Protein AF-A0A3A9EFC4-F1 (afdb_monomer)

Foldseek 3Di:
DDDLPAKDFAPVQVVVLVVVVVVWDKFWDFKWFAQDADPDSVCQRPDFDHYHDTDGWDFPDWDDDPRGIDTDIHDDCVPPPDDTDGNKMWTWIDTDPHDITTGMMD

Radius of gyration: 13.96 Å; Cα contacts (8 Å, |Δi|>4): 211; chains: 1; bounding box: 32×36×37 Å

Secondary structure (DSSP, 8-state):
-------EE-HHHHHHHHHHHTT--EEEEEEEEESS--S-GGGGTT-SS-SSSEEEEEEEEEEEETTEEEEEEE---TT-SS-----EEEEEEEETTSPPEEEEE-

Structure (mmCIF, N/CA/C/O backbone):
data_AF-A0A3A9EFC4-F1
#
_entry.id   AF-A0A3A9EFC4-F1
#
loop_
_atom_site.group_PDB
_atom_site.id
_atom_site.type_symbol
_atom_site.label_atom_id
_atom_site.label_alt_id
_atom_site.label_comp_id
_atom_site.label_asym_id
_atom_site.label_entity_id
_atom_site.label_seq_id
_atom_site.pdbx_PDB_ins_code
_atom_site.Cartn_x
_atom_site.Cartn_y
_atom_site.Cartn_z
_atom_site.occupancy
_atom_site.B_iso_or_equiv
_atom_site.auth_seq_id
_atom_site.auth_comp_id
_atom_site.auth_asym_id
_atom_site.auth_atom_id
_atom_site.pdbx_PDB_model_num
ATOM 1 N N . MET A 1 1 ? -7.255 22.513 6.445 1.00 39.59 1 MET A N 1
ATOM 2 C CA . MET A 1 1 ? -7.241 21.187 5.799 1.00 39.59 1 MET A CA 1
ATOM 3 C C . MET A 1 1 ? -5.984 20.482 6.264 1.00 39.59 1 MET A C 1
ATOM 5 O O . MET A 1 1 ? -4.895 20.911 5.899 1.00 39.59 1 MET A O 1
ATOM 9 N N . SER A 1 2 ? -6.125 19.506 7.159 1.00 47.44 2 SER A N 1
ATOM 10 C CA . SER A 1 2 ? -5.029 18.618 7.547 1.00 47.44 2 SER A CA 1
ATOM 11 C C . SER A 1 2 ? -4.608 17.838 6.303 1.00 47.44 2 SER A C 1
ATOM 13 O O . SER A 1 2 ? -5.375 17.046 5.765 1.00 47.44 2 SER A O 1
ATOM 15 N N . HIS A 1 3 ? -3.429 18.157 5.783 1.00 59.06 3 HIS A N 1
ATOM 16 C CA . HIS A 1 3 ? -2.782 17.403 4.722 1.00 59.06 3 HIS A CA 1
ATOM 17 C C . HIS A 1 3 ? -1.784 16.458 5.387 1.00 59.06 3 HIS A C 1
ATOM 19 O O . HIS A 1 3 ? -1.222 16.775 6.433 1.00 59.06 3 HIS A O 1
ATOM 25 N N . TRP A 1 4 ? -1.606 15.278 4.808 1.00 69.62 4 TRP A N 1
ATOM 26 C CA . TRP A 1 4 ? -0.590 14.332 5.250 1.00 69.62 4 TRP A CA 1
ATOM 27 C C . TRP A 1 4 ? 0.774 14.943 4.918 1.00 69.62 4 TRP A C 1
ATOM 29 O O . TRP A 1 4 ? 1.066 15.171 3.744 1.00 69.62 4 TRP A O 1
ATOM 39 N N . GLU A 1 5 ? 1.542 15.301 5.948 1.00 66.75 5 GLU A N 1
ATOM 40 C CA . GLU A 1 5 ? 2.737 16.151 5.816 1.00 66.75 5 GLU A CA 1
ATOM 41 C C . GLU A 1 5 ? 3.907 15.442 5.126 1.00 66.75 5 GLU A C 1
ATOM 43 O O . GLU A 1 5 ? 4.709 16.099 4.471 1.00 66.75 5 GLU A O 1
ATOM 48 N N . ASN A 1 6 ? 3.991 14.113 5.237 1.00 77.19 6 ASN A N 1
ATOM 49 C CA . ASN A 1 6 ? 5.113 13.326 4.733 1.00 77.19 6 ASN A CA 1
ATOM 50 C C . ASN A 1 6 ? 4.626 12.154 3.875 1.00 77.19 6 ASN A C 1
ATOM 52 O O . ASN A 1 6 ? 3.533 11.627 4.067 1.00 77.19 6 ASN A O 1
ATOM 56 N N . ALA A 1 7 ? 5.443 11.755 2.906 1.00 80.69 7 ALA A N 1
ATOM 57 C CA . ALA A 1 7 ? 5.236 10.555 2.110 1.00 80.69 7 ALA A CA 1
ATOM 58 C C . ALA A 1 7 ? 6.597 9.980 1.722 1.00 80.69 7 ALA A C 1
ATOM 60 O O . ALA A 1 7 ? 7.485 10.732 1.325 1.00 80.69 7 ALA A O 1
ATOM 61 N N . ALA A 1 8 ? 6.741 8.663 1.798 1.00 83.75 8 ALA A N 1
ATOM 62 C CA . ALA A 1 8 ? 7.933 7.958 1.357 1.00 83.75 8 ALA A CA 1
ATOM 63 C C . ALA A 1 8 ? 7.539 6.705 0.574 1.00 83.75 8 ALA A C 1
ATOM 65 O O . ALA A 1 8 ? 6.655 5.948 0.985 1.00 83.75 8 ALA A O 1
ATOM 66 N N . VAL A 1 9 ? 8.213 6.473 -0.550 1.00 82.75 9 VAL A N 1
ATOM 67 C CA . VAL A 1 9 ? 8.321 5.120 -1.100 1.00 82.75 9 VAL A CA 1
ATOM 68 C C . VAL A 1 9 ? 9.316 4.388 -0.208 1.00 82.75 9 VAL A C 1
ATOM 70 O O . VAL A 1 9 ? 10.361 4.948 0.121 1.00 82.75 9 VAL A O 1
ATOM 73 N N . THR A 1 10 ? 8.965 3.190 0.245 1.00 87.62 10 THR A N 1
ATOM 74 C CA . THR A 1 10 ? 9.871 2.414 1.102 1.00 87.62 10 THR A CA 1
ATOM 75 C C . THR A 1 10 ? 11.022 1.831 0.295 1.00 87.62 10 THR A C 1
ATOM 77 O O . THR A 1 10 ? 10.912 1.728 -0.923 1.00 87.62 10 THR A O 1
ATOM 80 N N . ASP A 1 11 ? 12.097 1.402 0.949 1.00 87.94 11 ASP A N 1
ATOM 81 C CA . ASP A 1 11 ? 13.230 0.756 0.279 1.00 87.94 11 ASP A CA 1
ATOM 82 C C . ASP A 1 11 ? 12.756 -0.472 -0.518 1.00 87.94 11 ASP A C 1
ATOM 84 O O . ASP A 1 11 ? 13.040 -0.602 -1.708 1.00 87.94 11 ASP A O 1
ATOM 88 N N . ALA A 1 12 ? 11.900 -1.300 0.096 1.00 88.19 12 ALA A N 1
ATOM 89 C CA . ALA A 1 12 ? 11.239 -2.413 -0.584 1.00 88.19 12 ALA A CA 1
ATOM 90 C C . ALA A 1 12 ? 10.363 -1.934 -1.753 1.00 88.19 12 ALA A C 1
ATOM 92 O O . ALA A 1 12 ? 10.313 -2.568 -2.805 1.00 88.19 12 ALA A O 1
ATOM 93 N N . GLY A 1 13 ? 9.680 -0.802 -1.592 1.00 85.00 13 GLY A N 1
ATOM 94 C CA . GLY A 1 13 ? 8.872 -0.207 -2.644 1.00 85.00 13 GLY A CA 1
ATOM 95 C C . GLY A 1 13 ? 9.683 0.320 -3.829 1.00 85.00 13 GLY A C 1
ATOM 96 O O . GLY A 1 13 ? 9.237 0.189 -4.967 1.00 85.00 13 GLY A O 1
ATOM 97 N N . VAL A 1 14 ? 10.876 0.870 -3.592 1.00 88.25 14 VAL A N 1
ATOM 98 C CA . VAL A 1 14 ? 11.803 1.299 -4.649 1.00 88.25 14 VAL A CA 1
ATOM 99 C C . VAL A 1 14 ? 12.253 0.090 -5.463 1.00 88.25 14 VAL A C 1
ATOM 101 O O . VAL A 1 14 ? 12.171 0.125 -6.691 1.00 88.25 14 VAL A O 1
ATOM 104 N N . ASP A 1 15 ? 12.637 -1.001 -4.798 1.00 88.94 15 ASP A N 1
ATOM 105 C CA . ASP A 1 15 ? 12.998 -2.253 -5.469 1.00 88.94 15 ASP A CA 1
ATOM 106 C C . ASP A 1 15 ? 11.834 -2.790 -6.318 1.00 88.94 15 ASP A C 1
ATOM 108 O O . ASP A 1 15 ? 12.016 -3.152 -7.482 1.00 88.94 15 ASP A O 1
ATOM 112 N N . MET A 1 16 ? 10.609 -2.745 -5.784 1.00 88.50 16 MET A N 1
ATOM 113 C CA . MET A 1 16 ? 9.401 -3.146 -6.508 1.00 88.50 16 MET A CA 1
ATOM 114 C C . MET A 1 16 ? 9.100 -2.296 -7.744 1.00 88.50 16 MET A C 1
ATOM 116 O O . MET A 1 16 ? 8.647 -2.827 -8.760 1.00 88.50 16 MET A O 1
ATOM 120 N N . LEU A 1 17 ? 9.330 -0.986 -7.676 1.00 87.06 17 LEU A N 1
ATOM 121 C CA . LEU A 1 17 ? 9.141 -0.093 -8.819 1.00 87.06 17 LEU A CA 1
ATOM 122 C C . LEU A 1 17 ? 10.226 -0.299 -9.881 1.00 87.06 17 LEU A C 1
ATOM 124 O O . LEU A 1 17 ? 9.914 -0.298 -11.070 1.00 87.06 17 LEU A O 1
ATOM 128 N N . ASN A 1 18 ? 11.472 -0.551 -9.477 1.00 88.44 18 ASN A N 1
ATOM 129 C CA . ASN A 1 18 ? 12.542 -0.908 -10.411 1.00 88.44 18 ASN A CA 1
ATOM 130 C C . ASN A 1 18 ? 12.223 -2.214 -11.153 1.00 88.44 18 ASN A C 1
ATOM 132 O O . ASN A 1 18 ? 12.391 -2.300 -12.369 1.00 88.44 18 ASN A O 1
ATOM 136 N N . ASP A 1 19 ? 11.700 -3.209 -10.439 1.00 88.12 19 ASP A N 1
ATOM 137 C CA . ASP A 1 19 ? 11.250 -4.468 -11.028 1.00 88.12 19 ASP A CA 1
ATOM 138 C C . ASP A 1 19 ? 10.065 -4.276 -11.992 1.00 88.12 19 ASP A C 1
ATOM 140 O O . ASP A 1 19 ? 10.021 -4.908 -13.052 1.00 88.12 19 ASP A O 1
ATOM 144 N N . LEU A 1 20 ? 9.128 -3.375 -11.672 1.00 86.06 20 LEU A N 1
ATOM 145 C CA . LEU A 1 20 ? 8.042 -2.994 -12.582 1.00 86.06 20 LEU A CA 1
ATOM 146 C C . LEU A 1 20 ? 8.591 -2.400 -13.891 1.00 86.06 20 LEU A C 1
ATOM 148 O O . LEU A 1 20 ? 8.160 -2.808 -14.969 1.00 86.06 20 LEU A O 1
ATOM 152 N N . LEU A 1 21 ? 9.574 -1.496 -13.810 1.00 86.19 21 LEU A N 1
ATOM 153 C CA . LEU A 1 21 ? 10.242 -0.912 -14.983 1.00 86.19 21 LEU A CA 1
ATOM 154 C C . LEU A 1 21 ? 11.022 -1.956 -15.799 1.00 86.19 21 LEU A C 1
ATOM 156 O O . LEU A 1 21 ? 11.140 -1.830 -17.017 1.00 86.19 21 LEU A O 1
ATOM 160 N N . ALA A 1 22 ? 11.509 -3.019 -15.154 1.00 87.88 22 ALA A N 1
ATOM 161 C CA . ALA A 1 22 ? 12.118 -4.171 -15.818 1.00 87.88 22 ALA A CA 1
ATOM 162 C C . ALA A 1 22 ? 11.092 -5.122 -16.477 1.00 87.88 22 ALA A C 1
ATOM 164 O O . ALA A 1 22 ? 11.475 -6.148 -17.042 1.00 87.88 22 ALA A O 1
ATOM 165 N N . GLY A 1 23 ? 9.795 -4.797 -16.423 1.00 85.81 23 GLY A N 1
ATOM 166 C CA . GLY A 1 23 ? 8.711 -5.555 -17.049 1.00 85.81 23 GLY A CA 1
ATOM 167 C C . GLY A 1 23 ? 8.065 -6.612 -16.151 1.00 85.81 23 GLY A C 1
ATOM 168 O O . GLY A 1 23 ? 7.277 -7.421 -16.646 1.00 85.81 23 GLY A O 1
ATOM 169 N N . ARG A 1 24 ? 8.377 -6.638 -14.846 1.00 88.88 24 ARG A N 1
ATOM 170 C CA . ARG A 1 24 ? 7.740 -7.560 -13.892 1.00 88.88 24 ARG A CA 1
ATOM 171 C C . ARG A 1 24 ? 6.362 -7.064 -13.474 1.00 88.88 24 ARG A C 1
ATOM 173 O O . ARG A 1 24 ? 6.062 -5.870 -13.503 1.00 88.88 24 ARG A O 1
ATOM 180 N N . LYS A 1 25 ? 5.496 -7.984 -13.045 1.00 88.19 25 LYS A N 1
ATOM 181 C CA . LYS A 1 25 ? 4.126 -7.638 -12.673 1.00 88.19 25 LYS A CA 1
ATOM 182 C C . LYS A 1 25 ? 4.061 -7.187 -11.217 1.00 88.19 25 LYS A C 1
ATOM 184 O O . LYS A 1 25 ? 4.051 -8.009 -10.305 1.00 88.19 25 LYS A O 1
ATOM 189 N N . LEU A 1 26 ? 3.896 -5.887 -10.997 1.00 89.31 26 LEU A N 1
ATOM 190 C CA . LEU A 1 26 ? 3.528 -5.346 -9.688 1.00 89.31 26 LEU A CA 1
ATOM 191 C C . LEU A 1 26 ? 2.003 -5.382 -9.501 1.00 89.31 26 LEU A C 1
ATOM 193 O O . LEU A 1 26 ? 1.260 -4.880 -10.344 1.00 89.31 26 LEU A O 1
ATOM 197 N N . THR A 1 27 ? 1.525 -5.947 -8.394 1.00 90.75 27 THR A N 1
ATOM 198 C CA . THR A 1 27 ? 0.097 -6.031 -8.041 1.00 90.75 27 THR A CA 1
ATOM 199 C C . THR A 1 27 ? -0.124 -5.419 -6.662 1.00 90.75 27 THR A C 1
ATOM 201 O O . THR A 1 27 ? 0.454 -5.894 -5.691 1.00 90.75 27 THR A O 1
ATOM 204 N N . ILE A 1 28 ? -0.959 -4.382 -6.559 1.00 92.00 28 ILE A N 1
ATOM 205 C CA . ILE A 1 28 ? -1.355 -3.806 -5.264 1.00 92.00 28 ILE A CA 1
ATOM 206 C C . ILE A 1 28 ? -2.307 -4.786 -4.572 1.00 92.00 28 ILE A C 1
ATOM 208 O O . ILE A 1 28 ? -3.284 -5.217 -5.184 1.00 92.00 28 ILE A O 1
ATOM 212 N N . THR A 1 29 ? -2.015 -5.165 -3.327 1.00 91.94 29 THR A N 1
ATOM 213 C CA . THR A 1 29 ? -2.757 -6.217 -2.610 1.00 91.94 29 THR A CA 1
ATOM 214 C C . THR A 1 29 ? -3.687 -5.653 -1.551 1.00 91.94 29 THR A C 1
ATOM 216 O O . THR A 1 29 ? -4.819 -6.114 -1.418 1.00 91.94 29 THR A O 1
ATOM 219 N N . SER A 1 30 ? -3.229 -4.660 -0.788 1.00 92.00 30 SER A N 1
ATOM 220 C CA . SER A 1 30 ? -3.999 -4.094 0.318 1.00 92.00 30 SER A CA 1
ATOM 221 C C . SER A 1 30 ? -3.543 -2.682 0.694 1.00 92.00 30 SER A C 1
ATOM 223 O O . SER A 1 30 ? -2.472 -2.219 0.297 1.00 92.00 30 SER A O 1
ATOM 225 N N . ALA A 1 31 ? -4.377 -1.987 1.468 1.00 92.44 31 ALA A N 1
ATOM 226 C CA . ALA A 1 31 ? -4.027 -0.734 2.121 1.00 92.44 31 ALA A CA 1
ATOM 227 C C . ALA A 1 31 ? -4.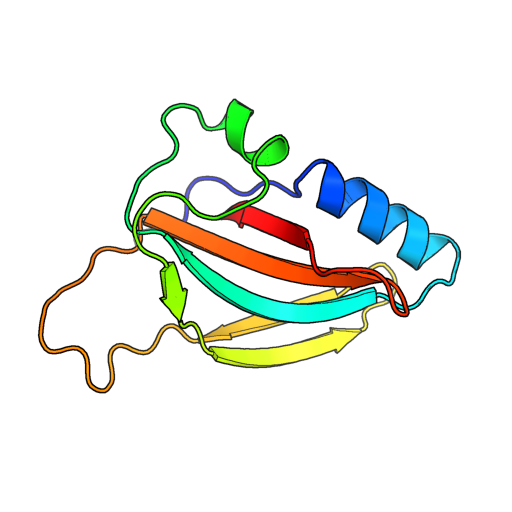401 -0.804 3.604 1.00 92.44 31 ALA A C 1
ATOM 229 O O . ALA A 1 31 ? -5.472 -1.297 3.963 1.00 92.44 31 ALA A O 1
ATOM 230 N N . TRP A 1 32 ? -3.525 -0.285 4.459 1.00 92.62 32 TRP A N 1
ATOM 231 C CA . TRP A 1 32 ? -3.690 -0.312 5.910 1.00 92.62 32 TRP A CA 1
ATOM 232 C C . TRP A 1 32 ? -3.386 1.049 6.517 1.00 92.62 32 TRP A C 1
ATOM 234 O O . TRP A 1 32 ? -2.462 1.737 6.096 1.00 92.62 32 TRP A O 1
ATOM 244 N N . GLY A 1 33 ? -4.158 1.434 7.525 1.00 90.44 33 GLY A N 1
ATOM 245 C CA . GLY A 1 33 ? -3.885 2.581 8.374 1.00 90.44 33 GLY A CA 1
ATOM 246 C C . GLY A 1 33 ? -3.109 2.159 9.620 1.00 90.44 33 GLY A C 1
ATOM 247 O O . GLY A 1 33 ? -3.382 1.097 10.172 1.00 90.44 33 GLY A O 1
ATOM 248 N N . GLY A 1 34 ? -2.164 2.983 10.067 1.00 90.56 34 GLY A N 1
ATOM 249 C CA . GLY A 1 34 ? -1.461 2.816 11.342 1.00 90.56 34 GLY A CA 1
ATOM 250 C C . GLY A 1 34 ? -1.918 3.840 12.374 1.00 90.56 34 GLY A C 1
ATOM 251 O O . GLY A 1 34 ? -2.111 5.014 12.045 1.00 90.56 34 GLY A O 1
ATOM 252 N N . THR A 1 35 ? -2.071 3.413 13.626 1.00 89.56 35 THR A N 1
ATOM 253 C CA . THR A 1 35 ? -2.504 4.277 14.740 1.00 89.56 35 THR A CA 1
ATOM 254 C C . THR A 1 35 ? -1.356 4.940 15.494 1.00 89.56 35 THR A C 1
ATOM 256 O O . THR A 1 35 ? -1.594 5.722 16.410 1.00 89.56 35 THR A O 1
ATOM 259 N N . GLN A 1 36 ? -0.103 4.667 15.126 1.00 87.75 36 GLN A N 1
ATOM 260 C CA . GLN A 1 36 ? 1.062 5.318 15.722 1.00 87.75 36 GLN A CA 1
ATOM 261 C C . GLN A 1 36 ? 1.809 6.171 14.700 1.00 87.75 36 GLN A C 1
ATOM 263 O O . GLN A 1 36 ? 1.948 5.815 13.531 1.00 87.75 36 GLN A O 1
ATOM 268 N N . LYS A 1 37 ? 2.320 7.316 15.157 1.00 84.75 37 LYS A N 1
ATOM 269 C CA . LYS A 1 37 ? 3.168 8.189 14.344 1.00 84.75 37 LYS A CA 1
ATOM 270 C C . LYS A 1 37 ? 4.573 7.590 14.231 1.00 84.75 37 LYS A C 1
ATOM 272 O O . LYS A 1 37 ? 5.096 7.050 15.205 1.00 84.75 37 LYS A O 1
ATOM 277 N N . ALA A 1 38 ? 5.206 7.738 13.069 1.00 80.00 38 ALA A N 1
ATOM 278 C CA . ALA A 1 38 ? 6.644 7.502 12.963 1.00 80.00 38 ALA A CA 1
ATOM 279 C C . ALA A 1 38 ? 7.377 8.511 13.855 1.00 80.00 38 ALA A C 1
ATOM 281 O O . ALA A 1 38 ? 7.044 9.697 13.850 1.00 80.00 38 ALA A O 1
ATOM 282 N N . GLN A 1 39 ? 8.351 8.034 14.629 1.00 75.81 39 GLN A N 1
ATOM 283 C CA . GLN A 1 39 ? 9.162 8.906 15.483 1.00 75.81 39 GLN A CA 1
ATOM 284 C C . GLN A 1 39 ? 10.037 9.851 14.651 1.00 75.81 39 GLN A C 1
ATOM 286 O O . GLN A 1 39 ? 10.275 10.979 15.070 1.00 75.81 39 GLN A O 1
ATOM 291 N N . ASP A 1 40 ? 10.443 9.402 13.463 1.00 78.94 40 ASP A N 1
ATOM 292 C CA . ASP A 1 40 ? 11.290 10.135 12.531 1.00 78.94 40 ASP A CA 1
ATOM 293 C C . ASP A 1 40 ? 10.721 10.027 11.099 1.00 78.94 40 ASP A C 1
ATOM 295 O O . ASP A 1 40 ? 10.505 8.905 10.621 1.00 78.94 40 ASP A O 1
ATOM 299 N N . PRO A 1 41 ? 10.441 11.153 10.413 1.00 70.38 41 PRO A N 1
ATOM 300 C CA . PRO A 1 41 ? 10.070 11.164 8.999 1.00 70.38 41 PRO A CA 1
ATOM 301 C C . PRO A 1 41 ? 11.111 10.507 8.083 1.00 70.38 41 PRO A C 1
ATOM 303 O O . PRO A 1 41 ? 10.727 9.885 7.093 1.00 70.38 41 PRO A O 1
ATOM 306 N N . GLU A 1 42 ? 12.404 10.590 8.411 1.00 72.12 42 GLU A N 1
ATOM 307 C CA . GLU A 1 42 ? 13.477 9.986 7.606 1.00 72.12 42 GLU A CA 1
ATOM 308 C C . GLU A 1 42 ? 13.455 8.453 7.689 1.00 72.12 42 GLU A C 1
ATOM 310 O O . GLU A 1 42 ? 13.828 7.760 6.743 1.00 72.12 42 GLU A O 1
ATOM 315 N N . ALA A 1 43 ? 12.908 7.900 8.774 1.00 77.50 43 ALA A N 1
ATOM 316 C CA . ALA A 1 43 ? 12.751 6.461 8.955 1.00 77.50 43 ALA A CA 1
ATOM 317 C C . ALA A 1 43 ? 11.522 5.883 8.231 1.00 77.50 43 ALA A C 1
ATOM 319 O O . ALA A 1 43 ? 11.234 4.697 8.379 1.00 77.50 43 ALA A O 1
ATOM 320 N N . LEU A 1 44 ? 10.738 6.679 7.492 1.00 80.69 44 LEU A N 1
ATOM 321 C CA . LEU A 1 44 ? 9.576 6.157 6.760 1.00 80.69 44 LEU A CA 1
ATOM 322 C C . LEU A 1 44 ? 9.982 5.192 5.640 1.00 80.69 44 LEU A C 1
ATOM 324 O O . LEU A 1 44 ? 9.265 4.220 5.412 1.00 80.69 44 LEU A O 1
ATOM 328 N N . ALA A 1 45 ? 11.120 5.437 4.982 1.00 82.88 45 ALA A N 1
ATOM 329 C CA . ALA A 1 45 ? 11.580 4.622 3.859 1.00 82.88 45 ALA A CA 1
ATOM 330 C C . ALA A 1 45 ? 12.006 3.205 4.286 1.00 82.88 45 ALA A C 1
ATOM 332 O O . ALA A 1 45 ? 11.698 2.234 3.603 1.00 82.88 45 ALA A O 1
ATOM 333 N N . SER A 1 46 ? 12.625 3.060 5.458 1.00 85.06 46 SER A N 1
ATOM 334 C CA . SER A 1 46 ? 13.121 1.767 5.953 1.00 85.06 46 SER A CA 1
ATOM 335 C C . SER A 1 46 ? 12.055 0.905 6.636 1.00 85.06 46 SER A C 1
ATOM 337 O O . SER A 1 46 ? 12.332 -0.213 7.077 1.00 85.06 46 SER A O 1
ATOM 339 N N . GLN A 1 47 ? 10.825 1.409 6.763 1.00 85.81 47 GLN A N 1
ATOM 340 C CA . GLN A 1 47 ? 9.740 0.671 7.396 1.00 85.81 47 GLN A CA 1
ATOM 341 C C . GLN A 1 47 ? 9.161 -0.385 6.457 1.00 85.81 47 GLN A C 1
ATOM 343 O O . GLN A 1 47 ? 8.986 -0.166 5.264 1.00 85.81 47 GLN A O 1
ATOM 348 N N . THR A 1 48 ? 8.810 -1.531 7.034 1.00 88.38 48 THR A N 1
ATOM 349 C CA . THR A 1 48 ? 8.216 -2.673 6.324 1.00 88.38 48 THR A CA 1
ATOM 350 C C . THR A 1 48 ? 6.726 -2.846 6.619 1.00 88.38 48 THR A C 1
ATOM 352 O O . THR A 1 48 ? 6.070 -3.687 6.008 1.00 88.38 48 THR A O 1
ATOM 355 N N . ASP A 1 49 ? 6.182 -2.047 7.543 1.00 91.12 49 ASP A N 1
ATOM 356 C CA . ASP A 1 49 ? 4.784 -2.086 7.970 1.00 91.12 49 ASP A CA 1
ATOM 357 C C . ASP A 1 49 ? 4.303 -0.707 8.472 1.00 91.12 49 ASP A C 1
ATOM 359 O O . ASP A 1 49 ? 5.085 0.233 8.667 1.00 91.12 49 ASP A O 1
ATOM 363 N N . VAL A 1 50 ? 2.997 -0.565 8.695 1.00 90.31 50 VAL A N 1
ATOM 364 C CA . VAL A 1 50 ? 2.417 0.524 9.488 1.00 90.31 50 VAL A CA 1
ATOM 365 C C . VAL A 1 50 ? 2.699 0.319 10.979 1.00 90.31 50 VAL A C 1
ATOM 367 O O . VAL A 1 50 ? 2.871 -0.803 11.446 1.00 90.31 50 VAL A O 1
ATOM 370 N N . LEU A 1 51 ? 2.774 1.414 11.734 1.00 90.50 51 LEU A N 1
ATOM 371 C CA . LEU A 1 51 ? 3.032 1.370 13.171 1.00 90.50 51 LEU A CA 1
ATOM 372 C C . LEU A 1 51 ? 1.722 1.348 13.958 1.00 90.50 51 LEU A C 1
ATOM 374 O O . LEU A 1 51 ? 0.751 2.028 13.609 1.00 90.50 51 LEU A O 1
ATOM 378 N N . GLY A 1 52 ? 1.739 0.627 15.074 1.00 89.56 52 GLY A N 1
ATOM 379 C CA . GLY A 1 52 ? 0.588 0.475 15.952 1.00 89.56 52 GLY A CA 1
ATOM 380 C C . GLY A 1 52 ? -0.409 -0.552 15.437 1.00 89.56 52 GLY A C 1
ATOM 381 O O . GLY A 1 52 ? -0.042 -1.582 14.876 1.00 89.56 52 GLY A O 1
ATOM 382 N N . GLU A 1 53 ? -1.687 -0.279 15.667 1.00 89.38 53 GLU A N 1
ATOM 383 C CA . GLU A 1 53 ? -2.765 -1.156 15.228 1.00 89.38 53 GLU A CA 1
ATOM 384 C C . GLU A 1 53 ? -3.045 -0.952 13.734 1.00 89.38 53 GLU A C 1
ATOM 386 O O . GLU A 1 53 ? -3.219 0.180 13.275 1.00 89.38 53 GLU A O 1
ATOM 391 N N . ARG A 1 54 ? -3.127 -2.054 12.979 1.00 90.31 54 ARG A N 1
ATOM 392 C CA . ARG A 1 54 ? -3.558 -2.036 11.580 1.00 90.31 54 ARG A CA 1
ATOM 393 C C . ARG A 1 54 ? -5.063 -1.802 11.505 1.00 90.31 54 ARG A C 1
ATOM 395 O O . ARG A 1 54 ? -5.850 -2.649 11.921 1.00 90.31 54 ARG A O 1
ATOM 402 N N . LYS A 1 55 ? -5.468 -0.691 10.897 1.00 89.12 55 LYS A N 1
ATOM 403 C CA . LYS A 1 55 ? -6.863 -0.443 10.521 1.00 89.12 55 LYS A CA 1
ATOM 404 C C . LYS A 1 55 ? -7.060 -0.738 9.033 1.00 89.12 55 LYS A C 1
ATOM 406 O O . LYS A 1 55 ? -6.305 -0.203 8.220 1.00 89.12 55 LYS A O 1
ATOM 411 N N . PRO A 1 56 ? -8.024 -1.592 8.652 1.00 89.25 56 PRO A N 1
ATOM 412 C CA . PRO A 1 56 ? -8.243 -1.931 7.252 1.00 89.25 56 PRO A CA 1
ATOM 413 C C . PRO A 1 56 ? -8.704 -0.705 6.467 1.00 89.25 56 PRO A C 1
ATOM 415 O O . PRO A 1 56 ? -9.611 0.008 6.896 1.00 89.25 56 PRO A O 1
ATOM 418 N N . LEU A 1 57 ? -8.094 -0.476 5.306 1.00 90.25 57 LEU A N 1
ATOM 419 C CA . LEU A 1 57 ? -8.534 0.530 4.344 1.00 90.25 57 LEU A CA 1
ATOM 420 C C . LEU A 1 57 ? -9.035 -0.159 3.078 1.00 90.25 57 LEU A C 1
ATOM 422 O O . LEU A 1 57 ? -8.616 -1.266 2.742 1.00 90.25 57 LEU A O 1
ATOM 426 N N . SER A 1 58 ? -9.938 0.503 2.361 1.00 89.50 58 SER A N 1
ATOM 427 C CA . SER A 1 58 ? -10.488 -0.043 1.120 1.00 89.50 58 SER A CA 1
ATOM 428 C C . SER A 1 58 ? -9.713 0.480 -0.083 1.00 89.50 58 SER A C 1
ATOM 430 O O . SER A 1 58 ? -9.566 1.690 -0.255 1.00 89.50 58 SER A O 1
ATOM 432 N N . LEU A 1 59 ? -9.240 -0.430 -0.934 1.00 90.25 59 LEU A N 1
ATOM 433 C CA . LEU A 1 59 ? -8.737 -0.090 -2.263 1.00 90.25 59 LEU A CA 1
ATOM 434 C C . LEU A 1 59 ? -9.941 0.127 -3.180 1.00 90.25 59 LEU A C 1
ATOM 436 O O . LEU A 1 59 ? -10.683 -0.813 -3.454 1.00 90.25 59 LEU A O 1
ATOM 440 N N . LEU A 1 60 ? -10.159 1.366 -3.614 1.00 91.31 60 LEU A N 1
ATOM 441 C CA . LEU A 1 60 ? -11.240 1.688 -4.544 1.00 91.31 60 LEU A CA 1
ATOM 442 C C . LEU A 1 60 ? -10.834 1.444 -5.988 1.00 91.31 60 LEU A C 1
ATOM 444 O O . LEU A 1 60 ? -11.665 1.041 -6.795 1.00 91.31 60 LEU A O 1
ATOM 448 N N . ASP A 1 61 ? -9.581 1.755 -6.309 1.00 90.38 61 ASP A N 1
ATOM 449 C CA . ASP A 1 61 ? -9.102 1.720 -7.679 1.00 90.38 61 ASP A CA 1
ATOM 450 C C . ASP A 1 61 ? -7.582 1.598 -7.734 1.00 90.38 61 ASP A C 1
ATOM 452 O O . ASP A 1 61 ? -6.872 2.135 -6.876 1.00 90.38 61 ASP A O 1
ATOM 456 N N . VAL A 1 62 ? -7.099 0.906 -8.760 1.00 90.31 62 VAL A N 1
ATOM 457 C CA . VAL A 1 62 ? -5.677 0.744 -9.063 1.00 90.31 62 VAL A CA 1
ATOM 458 C C . VAL A 1 62 ? -5.526 0.870 -10.573 1.00 90.31 62 VAL A C 1
ATOM 460 O O . VAL A 1 62 ? -5.864 -0.049 -11.315 1.00 90.31 62 VAL A O 1
ATOM 463 N N . GLU A 1 63 ? -5.018 2.011 -11.019 1.00 90.50 63 GLU A N 1
ATOM 464 C CA . GLU A 1 63 ? -4.821 2.323 -12.433 1.00 90.50 63 GLU A CA 1
ATOM 465 C C . GLU A 1 63 ? -3.334 2.223 -12.790 1.00 90.50 63 GLU A C 1
ATOM 467 O O . GLU A 1 63 ? -2.481 2.775 -12.090 1.00 90.50 63 GLU A O 1
ATOM 472 N N . ASP A 1 64 ? -3.026 1.542 -13.892 1.00 84.12 64 ASP A N 1
ATOM 473 C CA . ASP A 1 64 ? -1.695 1.548 -14.498 1.00 84.12 64 ASP A CA 1
ATOM 474 C C . ASP A 1 64 ? -1.476 2.854 -15.269 1.00 84.12 64 ASP A C 1
ATOM 476 O O . ASP A 1 64 ? -2.308 3.250 -16.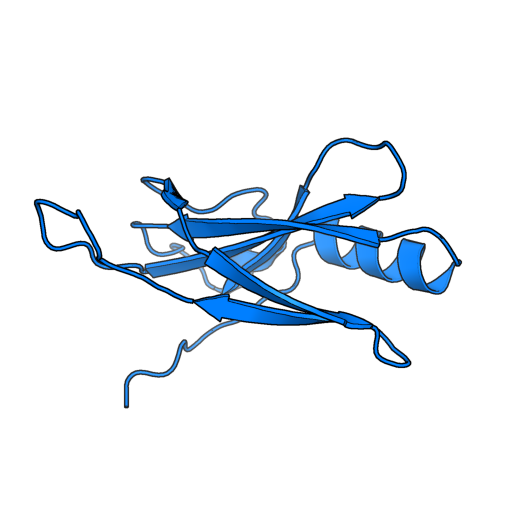086 1.00 84.12 64 ASP A O 1
ATOM 480 N N . VAL A 1 65 ? -0.350 3.521 -15.018 1.00 85.50 65 VAL A N 1
ATOM 481 C CA . VAL A 1 65 ? 0.089 4.723 -15.741 1.00 85.50 65 VAL A CA 1
ATOM 482 C C . VAL A 1 65 ? 1.482 4.489 -16.326 1.00 85.50 65 VAL A C 1
ATOM 484 O O . VAL A 1 65 ? 2.166 3.552 -15.926 1.00 85.50 65 VAL A O 1
ATOM 487 N N . GLU A 1 66 ? 1.899 5.325 -17.279 1.00 76.69 66 GLU A N 1
ATOM 488 C CA . GLU A 1 66 ? 3.113 5.116 -18.091 1.00 76.69 66 GLU A CA 1
ATOM 489 C C . GLU A 1 66 ? 4.373 4.800 -17.259 1.00 76.69 66 GLU A C 1
ATOM 491 O O . GLU A 1 66 ? 5.094 3.866 -17.594 1.00 76.69 66 GLU A O 1
ATOM 496 N N . ASP A 1 67 ? 4.554 5.474 -16.117 1.00 73.56 67 ASP A N 1
ATOM 497 C CA . ASP A 1 67 ? 5.710 5.301 -15.222 1.00 73.56 67 ASP A CA 1
ATOM 498 C C . ASP A 1 67 ? 5.335 4.792 -13.813 1.00 73.56 67 ASP A C 1
ATOM 500 O O . ASP A 1 67 ? 6.041 5.045 -12.834 1.00 73.56 67 ASP A O 1
ATOM 504 N N . GLY A 1 68 ? 4.198 4.104 -13.652 1.00 77.94 68 GLY A N 1
ATOM 505 C CA . GLY A 1 68 ? 3.823 3.573 -12.340 1.00 77.94 68 GLY A CA 1
ATOM 506 C C . GLY A 1 68 ? 2.358 3.191 -12.183 1.00 77.94 68 GLY A C 1
ATOM 507 O O . GLY A 1 68 ? 1.713 2.695 -13.101 1.00 77.94 68 GLY A O 1
ATOM 508 N N . LYS A 1 69 ? 1.825 3.396 -10.973 1.00 84.12 69 LYS A N 1
ATOM 509 C CA . LYS A 1 69 ? 0.428 3.095 -10.640 1.00 84.12 69 LYS A CA 1
ATOM 510 C C . LYS A 1 69 ? -0.201 4.210 -9.823 1.00 84.12 69 LYS A C 1
ATOM 512 O O . LYS A 1 69 ? 0.410 4.721 -8.884 1.00 84.12 69 LYS A O 1
ATOM 517 N N . THR A 1 70 ? -1.453 4.520 -10.128 1.00 87.31 70 THR A N 1
ATOM 518 C CA . THR A 1 70 ? -2.303 5.378 -9.301 1.00 87.31 70 THR A CA 1
ATOM 519 C C . THR A 1 70 ? -3.196 4.503 -8.436 1.00 87.31 70 THR A C 1
ATOM 521 O O . THR A 1 70 ? -3.936 3.669 -8.948 1.00 87.31 70 THR A O 1
ATOM 524 N N . VAL A 1 71 ? -3.147 4.696 -7.116 1.00 87.12 71 VAL A N 1
ATOM 525 C CA . VAL A 1 71 ? -3.950 3.927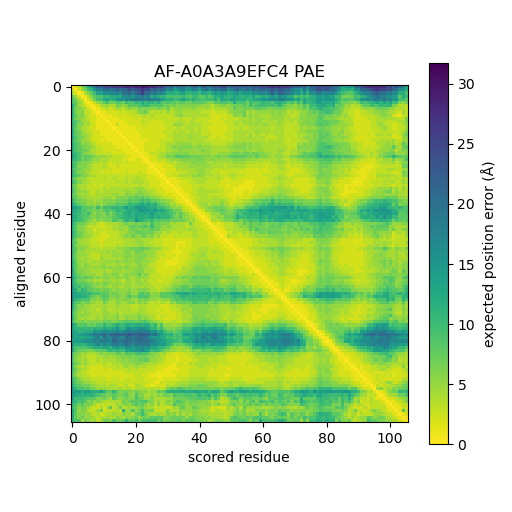 -6.154 1.00 87.12 71 VAL A CA 1
ATOM 526 C C . VAL A 1 71 ? -4.927 4.860 -5.452 1.00 87.12 71 VAL A C 1
ATOM 528 O O . VAL A 1 71 ? -4.515 5.828 -4.809 1.00 87.12 71 VAL A O 1
ATOM 531 N N . LYS A 1 72 ? -6.225 4.564 -5.547 1.00 89.44 72 LYS A N 1
ATOM 532 C CA . LYS A 1 72 ? -7.277 5.272 -4.810 1.00 89.44 72 LYS A CA 1
ATOM 533 C C . LYS A 1 72 ? -7.635 4.465 -3.570 1.00 89.44 72 LYS A C 1
ATOM 535 O O . LYS A 1 72 ? -8.091 3.327 -3.667 1.00 89.44 72 LYS A O 1
ATOM 540 N N . VAL A 1 73 ? -7.451 5.074 -2.403 1.00 87.88 73 VAL A N 1
ATOM 541 C CA . VAL A 1 73 ? -7.770 4.468 -1.106 1.00 87.88 73 VAL A CA 1
ATOM 542 C C . VAL A 1 73 ? -8.917 5.220 -0.456 1.00 87.88 73 VAL A C 1
ATOM 544 O O . VAL A 1 73 ? -8.919 6.449 -0.408 1.00 87.88 73 VAL A O 1
ATOM 547 N N . GLN A 1 74 ? -9.877 4.473 0.073 1.00 88.12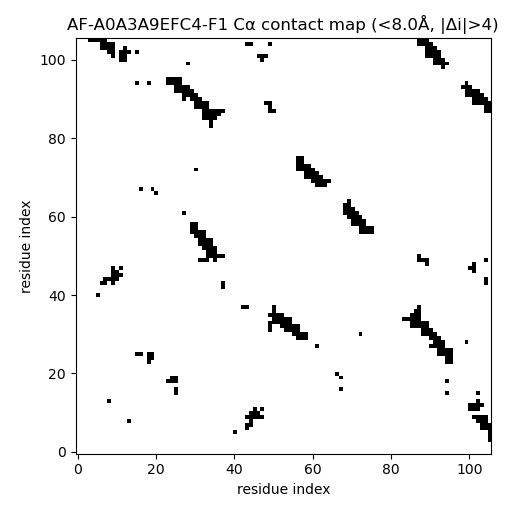 74 GLN A N 1
ATOM 548 C CA . GLN A 1 74 ? -10.945 4.994 0.906 1.00 88.12 74 GLN A CA 1
ATOM 549 C C . GLN A 1 74 ? -10.693 4.636 2.364 1.00 88.12 74 GLN A C 1
ATOM 551 O O . GLN A 1 74 ? -10.499 3.473 2.723 1.00 88.12 74 GLN A O 1
ATOM 556 N N . ILE A 1 75 ? -10.757 5.664 3.204 1.00 86.75 75 ILE A N 1
ATOM 557 C CA . ILE A 1 75 ? -10.829 5.517 4.651 1.00 86.75 75 ILE A CA 1
ATOM 558 C C . ILE A 1 75 ? -12.312 5.501 5.013 1.00 86.75 75 ILE A C 1
ATOM 560 O O . ILE A 1 75 ? -13.011 6.501 4.846 1.00 86.75 75 ILE A O 1
ATOM 564 N N . GLY A 1 76 ? -12.792 4.346 5.461 1.00 79.00 76 GLY A N 1
ATOM 565 C CA . GLY A 1 76 ? -14.130 4.184 6.012 1.00 79.00 76 GLY A CA 1
ATOM 566 C C . GLY A 1 76 ? -14.048 3.974 7.518 1.00 79.00 76 GLY A C 1
ATOM 567 O O . GLY A 1 76 ? -13.163 3.267 7.987 1.00 79.00 76 GLY A O 1
ATOM 568 N N . ASN A 1 77 ? -14.984 4.561 8.263 1.00 72.50 77 ASN A N 1
ATOM 569 C CA . ASN A 1 77 ? -15.178 4.277 9.692 1.00 72.50 77 ASN A CA 1
ATOM 570 C C . ASN A 1 77 ? -16.456 3.455 9.941 1.00 72.50 77 ASN A C 1
ATOM 572 O O . ASN A 1 77 ? -17.004 3.423 11.040 1.00 72.50 77 ASN A O 1
ATOM 576 N N . THR A 1 78 ? -17.006 2.856 8.883 1.00 68.00 78 THR A N 1
ATOM 577 C CA . THR A 1 78 ? -18.277 2.137 8.944 1.00 68.00 78 THR A CA 1
ATOM 578 C C . THR A 1 78 ? -18.113 0.881 9.793 1.00 68.00 78 THR A C 1
ATOM 580 O O . THR A 1 78 ? -17.391 -0.033 9.409 1.00 68.00 78 THR A O 1
ATOM 583 N N . GLY A 1 79 ? -18.798 0.841 10.937 1.00 64.69 79 GLY A N 1
ATOM 584 C CA . GLY A 1 79 ? -18.728 -0.273 11.885 1.00 64.69 79 GLY A CA 1
ATOM 585 C C . GLY A 1 79 ? -17.610 -0.165 12.924 1.00 64.69 79 GLY A C 1
ATOM 586 O O . GLY A 1 79 ? -17.419 -1.113 13.678 1.00 64.69 79 GLY A O 1
ATOM 587 N N . ALA A 1 80 ? -16.885 0.956 12.993 1.00 68.50 80 ALA A N 1
ATOM 588 C CA . ALA A 1 80 ? -15.994 1.207 14.118 1.00 68.50 80 ALA A CA 1
ATOM 589 C C . ALA A 1 80 ? -16.808 1.612 15.351 1.00 68.50 80 ALA A C 1
ATOM 591 O O . ALA A 1 80 ? -17.619 2.537 15.295 1.00 68.50 80 ALA A O 1
ATOM 592 N N . GLU A 1 81 ? -16.590 0.901 16.455 1.00 68.19 81 GLU A N 1
ATOM 593 C CA . GLU A 1 81 ? -17.241 1.181 17.739 1.00 68.19 81 GLU A CA 1
ATOM 594 C C . GLU A 1 81 ? -16.591 2.365 18.471 1.00 68.19 81 GLU A C 1
ATOM 596 O O . GLU A 1 81 ? -17.240 3.019 19.284 1.00 68.19 81 GLU A O 1
ATOM 601 N N . GLU A 1 82 ? -15.331 2.670 18.148 1.00 73.12 82 GLU A N 1
ATOM 602 C CA . GLU A 1 82 ? -14.537 3.714 18.788 1.00 73.12 82 GLU A CA 1
ATOM 603 C C . GLU A 1 82 ? -13.866 4.628 17.758 1.00 73.12 82 GLU A C 1
ATOM 605 O O . GLU A 1 82 ? -13.494 4.207 16.656 1.00 73.12 82 GLU A O 1
ATOM 610 N N . ASP A 1 83 ? -13.680 5.890 18.145 1.00 77.75 83 ASP A N 1
ATOM 611 C CA . ASP A 1 83 ? -12.922 6.854 17.361 1.00 77.75 83 ASP A CA 1
ATOM 612 C C . ASP A 1 83 ? -11.452 6.432 17.279 1.00 77.75 83 ASP A C 1
ATOM 614 O O . ASP A 1 83 ? -10.791 6.169 18.284 1.00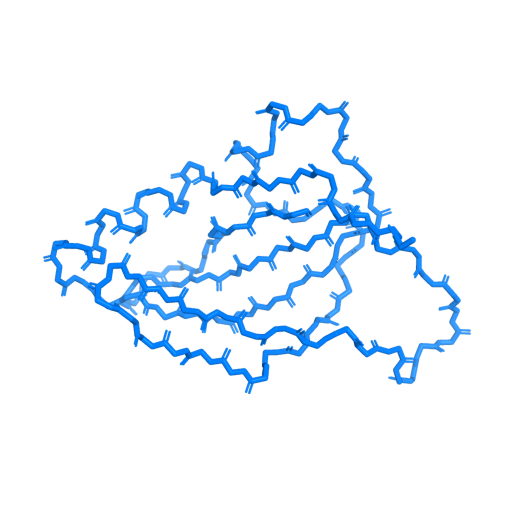 77.75 83 ASP A O 1
ATOM 618 N N . CYS A 1 84 ? -10.912 6.417 16.063 1.00 78.25 84 CYS A N 1
ATOM 619 C CA . CYS A 1 84 ? -9.528 6.048 15.815 1.00 78.25 84 CYS A CA 1
ATOM 620 C C . CYS A 1 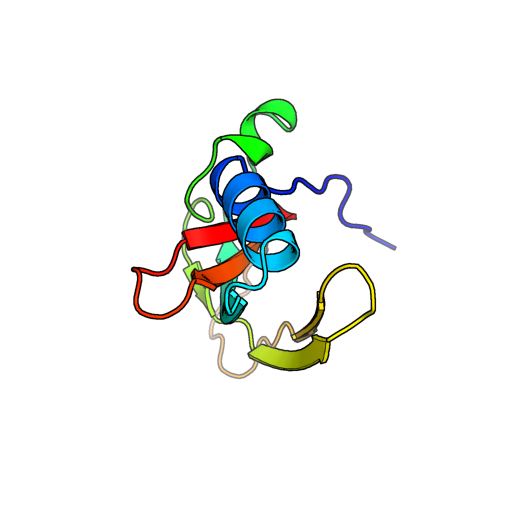84 ? -8.823 7.139 15.011 1.00 78.25 84 CYS A C 1
ATOM 622 O O . CYS A 1 84 ? -9.268 7.522 13.929 1.00 78.25 84 CYS A O 1
ATOM 624 N N . THR A 1 85 ? -7.674 7.602 15.508 1.00 85.06 85 THR A N 1
ATOM 625 C CA . THR A 1 85 ? -6.801 8.501 14.745 1.00 85.06 85 THR A CA 1
ATOM 626 C C . THR A 1 85 ? -5.827 7.677 13.914 1.00 85.06 85 THR A C 1
ATOM 628 O O . THR A 1 85 ? -5.003 6.940 14.455 1.00 85.06 85 THR A O 1
ATOM 631 N N . LEU A 1 86 ? -5.909 7.812 12.590 1.00 87.31 86 LEU A N 1
ATOM 632 C CA . LEU A 1 86 ? -4.893 7.279 11.691 1.00 87.31 86 LEU A CA 1
ATOM 633 C C . LEU A 1 86 ? -3.748 8.278 11.584 1.00 87.31 86 LEU A C 1
ATOM 635 O O . LEU A 1 86 ? -3.943 9.426 11.191 1.00 87.31 86 LEU A O 1
ATOM 639 N N . HIS A 1 87 ? -2.555 7.816 11.926 1.00 87.38 87 HIS A N 1
ATOM 640 C CA . HIS A 1 87 ? -1.320 8.577 11.790 1.00 87.38 87 HIS A CA 1
ATOM 641 C C . HIS A 1 87 ? -0.544 8.202 10.533 1.00 87.38 87 HIS A C 1
ATOM 643 O O . HIS A 1 87 ? 0.345 8.955 10.142 1.00 87.38 87 HIS A O 1
ATOM 649 N N . GLN A 1 88 ? -0.835 7.033 9.954 1.00 87.31 88 GLN A N 1
ATOM 650 C CA . GLN A 1 88 ? -0.115 6.492 8.807 1.00 87.31 88 GLN A CA 1
ATOM 651 C C . GLN A 1 88 ? -1.059 5.794 7.832 1.00 87.31 88 GLN A C 1
ATOM 653 O O . GLN A 1 88 ? -2.057 5.213 8.260 1.00 87.31 88 GLN A O 1
ATOM 658 N N . ILE A 1 89 ? -0.703 5.787 6.550 1.00 89.62 89 ILE A N 1
ATOM 659 C CA . ILE A 1 89 ? -1.293 4.922 5.521 1.00 89.62 89 ILE A CA 1
ATOM 660 C C . ILE A 1 89 ? -0.163 4.154 4.841 1.00 89.62 89 ILE A C 1
ATOM 662 O O . ILE A 1 89 ? 0.768 4.758 4.317 1.00 89.62 89 ILE A O 1
ATOM 666 N N . GLY A 1 90 ? -0.257 2.829 4.825 1.00 91.31 90 GLY A N 1
ATOM 667 C CA . GLY A 1 90 ? 0.621 1.935 4.081 1.00 91.31 90 GLY A CA 1
ATOM 668 C C . GLY A 1 90 ? -0.108 1.289 2.906 1.00 91.31 90 GLY A C 1
ATOM 669 O O . GLY A 1 90 ? -1.191 0.730 3.085 1.00 91.31 90 GLY A O 1
ATOM 670 N N . ILE A 1 91 ? 0.488 1.348 1.716 1.00 92.75 91 ILE A N 1
ATOM 671 C CA . ILE A 1 91 ? 0.032 0.622 0.522 1.00 92.75 91 ILE A CA 1
ATOM 672 C C . ILE A 1 91 ? 0.939 -0.579 0.322 1.00 92.75 91 ILE A C 1
ATOM 674 O O . ILE A 1 91 ? 2.151 -0.407 0.236 1.00 92.75 91 ILE A O 1
ATOM 678 N N . PHE A 1 92 ? 0.363 -1.771 0.219 1.00 92.38 92 PHE A N 1
ATOM 679 C CA . PHE A 1 92 ? 1.102 -3.018 0.073 1.00 92.38 92 PHE A CA 1
ATOM 680 C C . PHE A 1 92 ? 0.946 -3.564 -1.337 1.00 92.38 92 PHE A C 1
ATOM 682 O O . PHE A 1 92 ? -0.108 -3.443 -1.970 1.00 92.38 92 PHE A O 1
ATOM 689 N N . ALA A 1 93 ? 2.020 -4.158 -1.833 1.00 91.88 93 ALA A N 1
ATOM 690 C CA . ALA A 1 93 ? 2.081 -4.715 -3.165 1.00 91.88 93 ALA A CA 1
ATOM 691 C C . ALA A 1 93 ? 2.884 -6.012 -3.178 1.00 91.88 93 ALA A C 1
ATOM 693 O O . ALA A 1 93 ? 3.668 -6.306 -2.280 1.00 91.88 93 ALA A O 1
ATOM 694 N N . ARG A 1 94 ? 2.684 -6.792 -4.230 1.00 92.25 94 ARG A N 1
ATOM 695 C CA . ARG A 1 94 ? 3.390 -8.037 -4.510 1.00 92.25 94 ARG A CA 1
ATOM 696 C C . ARG A 1 94 ? 3.946 -7.982 -5.927 1.00 92.25 94 ARG A C 1
ATOM 698 O O . ARG A 1 94 ? 3.261 -7.532 -6.847 1.00 92.25 94 ARG A O 1
ATOM 705 N N . LEU A 1 95 ? 5.157 -8.498 -6.097 1.00 87.94 95 LEU A N 1
ATOM 706 C CA . LEU A 1 95 ? 5.765 -8.749 -7.403 1.00 87.94 95 LEU A CA 1
ATOM 707 C C . LEU A 1 95 ? 5.495 -10.186 -7.842 1.00 87.94 95 LEU A C 1
ATOM 709 O O . LEU A 1 95 ? 5.873 -11.114 -7.135 1.00 87.94 95 LEU A O 1
ATOM 713 N N . ASP A 1 96 ? 4.894 -10.380 -9.010 1.00 89.31 96 ASP A N 1
ATOM 714 C CA 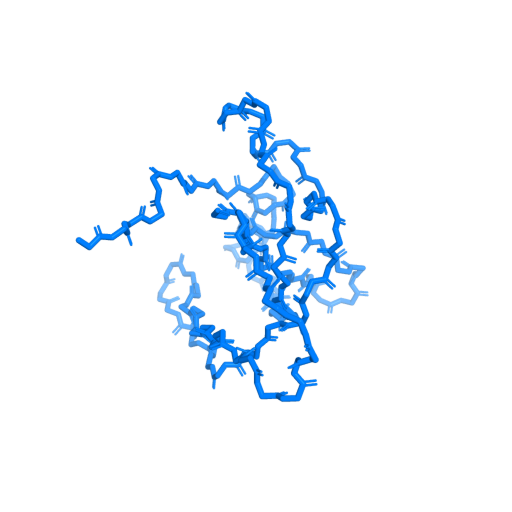. ASP A 1 96 ? 4.601 -11.690 -9.604 1.00 89.31 96 ASP A CA 1
ATOM 715 C C . ASP A 1 96 ? 3.923 -12.656 -8.615 1.00 89.31 96 ASP A C 1
ATOM 717 O O . ASP A 1 96 ? 2.738 -12.489 -8.322 1.00 89.31 96 ASP A O 1
ATOM 721 N N . GLU A 1 97 ? 4.651 -13.650 -8.089 1.00 83.62 97 GLU A N 1
ATOM 722 C CA . GLU A 1 97 ? 4.208 -14.604 -7.058 1.00 83.62 97 GLU A CA 1
ATOM 723 C C . GLU A 1 97 ? 4.943 -14.497 -5.716 1.00 83.62 97 GLU A C 1
ATOM 725 O O . GLU A 1 97 ? 4.767 -15.337 -4.835 1.00 83.62 97 GLU A O 1
ATOM 730 N N . ASN A 1 98 ? 5.719 -13.431 -5.533 1.00 83.81 98 ASN A N 1
ATOM 731 C CA . ASN A 1 98 ? 6.466 -13.179 -4.309 1.00 83.81 98 ASN A CA 1
ATOM 732 C C . ASN A 1 98 ? 5.551 -12.741 -3.149 1.00 83.81 98 ASN A C 1
ATOM 734 O O . ASN A 1 98 ? 4.422 -12.299 -3.376 1.00 83.81 98 ASN A O 1
ATOM 738 N N . PRO A 1 99 ? 6.023 -12.836 -1.894 1.00 83.56 99 PRO A N 1
ATOM 739 C CA . PRO A 1 99 ? 5.312 -12.288 -0.743 1.00 83.56 99 PRO A CA 1
ATOM 740 C C . PRO A 1 9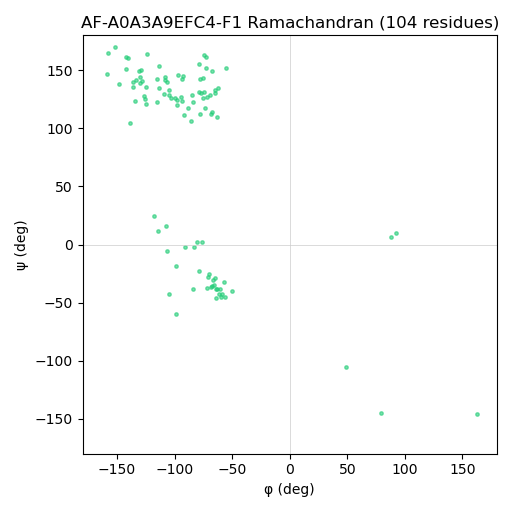9 ? 4.999 -10.797 -0.907 1.00 83.56 99 PRO A C 1
ATOM 742 O O . PRO A 1 99 ? 5.721 -10.071 -1.596 1.00 83.56 99 PRO A O 1
ATOM 745 N N . GLU A 1 100 ? 3.921 -10.343 -0.268 1.00 88.69 100 GLU A N 1
ATOM 746 C CA . GLU A 1 100 ? 3.615 -8.915 -0.230 1.00 88.69 100 GLU A CA 1
ATOM 747 C C . GLU A 1 100 ? 4.652 -8.142 0.589 1.00 88.69 100 GLU A C 1
ATOM 749 O O . GLU A 1 100 ? 5.225 -8.653 1.552 1.00 88.69 100 GLU A O 1
ATOM 754 N N . GLY A 1 101 ? 4.862 -6.889 0.209 1.00 84.12 101 GLY A N 1
ATOM 755 C CA . GLY A 1 101 ? 5.680 -5.934 0.935 1.00 84.12 101 GLY A CA 1
ATOM 756 C C . GLY A 1 101 ? 5.047 -4.552 0.909 1.00 84.12 101 GLY A C 1
ATOM 757 O O . GLY A 1 101 ? 4.175 -4.251 0.088 1.00 84.12 101 GLY A O 1
ATOM 758 N N . LEU A 1 102 ? 5.474 -3.711 1.845 1.00 86.50 102 LEU A N 1
ATOM 759 C CA . LEU A 1 102 ? 5.063 -2.318 1.887 1.00 86.50 102 LEU A CA 1
ATOM 760 C C . LEU A 1 102 ? 5.686 -1.580 0.693 1.00 86.50 102 LEU A C 1
ATOM 762 O O . LEU A 1 102 ? 6.880 -1.686 0.453 1.00 86.50 102 LEU A O 1
ATOM 766 N N . LEU A 1 103 ? 4.867 -0.857 -0.067 1.00 80.88 103 LEU A N 1
ATOM 767 C CA . LEU A 1 103 ? 5.275 -0.089 -1.243 1.00 80.88 103 LEU A CA 1
ATOM 768 C C . LEU A 1 103 ? 5.459 1.382 -0.863 1.00 80.88 103 LEU A C 1
ATOM 770 O O . LEU A 1 103 ? 6.551 1.936 -0.975 1.00 80.88 103 LEU A O 1
ATOM 774 N N . VAL A 1 104 ? 4.392 2.009 -0.365 1.00 81.38 104 VAL A N 1
ATOM 775 C CA . VAL A 1 104 ? 4.366 3.438 -0.022 1.00 81.38 104 VAL A CA 1
ATOM 776 C C . VAL A 1 104 ? 3.825 3.633 1.378 1.00 81.38 104 VAL A C 1
ATOM 778 O O . VAL A 1 104 ? 2.886 2.949 1.787 1.00 81.38 104 VAL A O 1
ATOM 781 N N . LYS A 1 105 ? 4.382 4.625 2.070 1.00 82.75 105 LYS A N 1
ATOM 782 C CA . LYS A 1 105 ? 3.920 5.088 3.366 1.00 82.75 105 LYS A CA 1
ATOM 783 C C . LYS A 1 105 ? 3.632 6.589 3.355 1.00 82.75 105 LYS A C 1
ATOM 785 O O . LYS A 1 105 ? 4.413 7.372 2.816 1.00 82.75 105 LYS A O 1
ATOM 790 N N . ARG A 1 106 ? 2.509 6.981 3.949 1.00 77.44 106 ARG A N 1
ATOM 791 C CA . ARG A 1 106 ? 2.098 8.366 4.219 1.00 77.44 106 ARG A CA 1
ATOM 792 C C . ARG A 1 106 ? 1.850 8.556 5.703 1.00 77.44 106 ARG A C 1
ATOM 794 O O . ARG A 1 106 ? 1.485 7.546 6.344 1.00 77.44 106 ARG A O 1
#

Nearest PDB structures (foldseek):
  8v34-assembly7_G  TM=4.976E-01  e=9.563E+00  Staphylococcus aureus

pLDDT: mean 83.84, std 9.02, range [39.59, 92.75]

Sequence (106 aa):
MSHWENAAVTDAGVDMLNDLLAGRKLTITSAWGGTQKAQDPEALASQTDVLGERKPLSLLDVEDVEDGKTVKVQIGNTGAEEDCTLHQIGIFARLDENPEGLLVKR

Solvent-accessible surface area (backbone atoms only — not comparable to full-atom val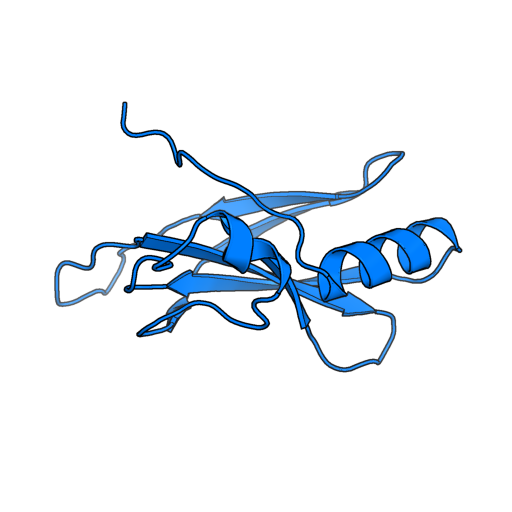ues): 6207 Å² total; per-residue (Å²): 131,94,66,82,89,57,73,30,62,9,58,65,20,50,54,49,50,53,40,36,75,74,70,45,54,70,43,81,74,50,36,34,26,3,53,32,68,74,94,45,81,82,56,45,25,79,44,70,67,62,41,72,57,79,40,80,37,45,75,75,45,79,44,84,47,100,92,52,72,50,75,43,73,43,88,68,69,83,87,58,92,64,92,75,68,71,55,26,41,28,35,28,28,24,50,75,88,50,74,73,42,34,27,37,37,58

Mean predicted aligned error: 5.99 Å